Protein AF-A0AAD3RM64-F1 (afdb_monomer_lite)

pLDDT: mean 79.19, std 19.43, range [28.5, 95.44]

Radius of gyration: 16.55 Å; chains: 1; bounding box: 39×30×51 Å

Structure (mmCIF, N/CA/C/O backbone):
data_AF-A0AAD3RM64-F1
#
_entry.id   AF-A0AAD3RM64-F1
#
loop_
_atom_site.group_PDB
_atom_site.id
_atom_site.type_symbol
_atom_site.label_atom_id
_atom_site.label_alt_id
_atom_site.label_comp_id
_atom_site.label_asym_id
_atom_site.label_entity_id
_atom_site.label_seq_id
_atom_site.pdbx_PDB_ins_code
_atom_site.Cartn_x
_atom_site.Cartn_y
_atom_site.Cartn_z
_atom_site.occupancy
_atom_site.B_iso_or_equiv
_atom_site.auth_seq_id
_atom_site.auth_comp_id
_atom_site.auth_asym_id
_atom_site.auth_atom_id
_atom_site.pdbx_PDB_model_num
ATOM 1 N N . VAL A 1 1 ? 3.099 8.479 -11.284 1.00 57.75 1 VAL A N 1
ATOM 2 C CA . VAL A 1 1 ? 2.450 7.332 -10.612 1.00 57.75 1 VAL A CA 1
ATOM 3 C C . VAL A 1 1 ? 0.971 7.442 -10.899 1.00 57.75 1 VAL A C 1
ATOM 5 O O . VAL A 1 1 ? 0.421 8.505 -10.644 1.00 57.75 1 VAL A O 1
ATOM 8 N N . ILE A 1 2 ? 0.379 6.415 -11.494 1.00 71.69 2 ILE A N 1
ATOM 9 C CA . ILE A 1 2 ? -1.059 6.329 -11.771 1.00 71.69 2 ILE A CA 1
ATOM 10 C C . ILE A 1 2 ? -1.644 5.347 -10.751 1.00 71.69 2 ILE A C 1
ATOM 12 O O . ILE A 1 2 ? -0.982 4.362 -10.432 1.00 71.69 2 ILE A O 1
ATOM 16 N N . VAL A 1 3 ? -2.827 5.619 -10.200 1.00 62.09 3 VAL A N 1
ATOM 17 C CA . VAL A 1 3 ? -3.474 4.749 -9.204 1.00 62.09 3 VAL A CA 1
ATOM 18 C C . VAL A 1 3 ? -4.805 4.257 -9.764 1.00 62.09 3 VAL A C 1
ATOM 20 O O . VAL A 1 3 ? -5.634 5.074 -10.158 1.00 62.09 3 VAL A O 1
ATOM 23 N N . GLU A 1 4 ? -5.000 2.939 -9.798 1.00 62.22 4 GLU A N 1
ATOM 24 C CA . GLU A 1 4 ? -6.234 2.281 -10.249 1.00 62.22 4 GLU A CA 1
ATOM 25 C C . GLU A 1 4 ? -6.840 1.425 -9.125 1.00 62.22 4 GLU A C 1
ATOM 27 O O . GLU A 1 4 ? -6.126 0.738 -8.389 1.00 62.22 4 GLU A O 1
ATOM 32 N N . ALA A 1 5 ? -8.171 1.455 -9.012 1.00 55.00 5 ALA A N 1
ATOM 33 C CA . ALA A 1 5 ? -8.957 0.725 -8.016 1.00 55.00 5 ALA A CA 1
ATOM 34 C C . ALA A 1 5 ? -9.756 -0.416 -8.670 1.00 55.00 5 ALA A C 1
ATOM 36 O O . ALA A 1 5 ? -10.34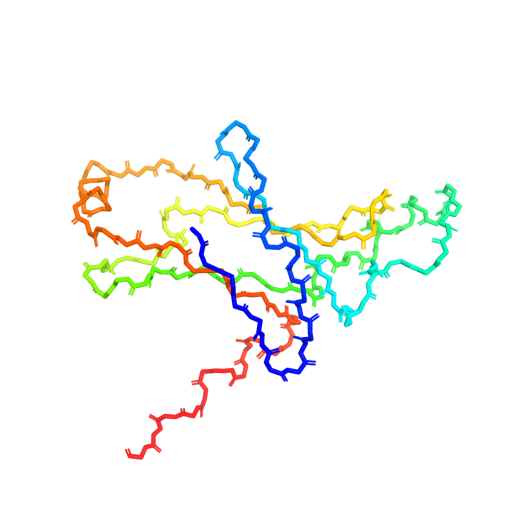3 -0.222 -9.735 1.00 55.00 5 ALA A O 1
ATOM 37 N N . ALA A 1 6 ? -9.800 -1.595 -8.038 1.00 47.44 6 ALA A N 1
ATOM 38 C CA . ALA A 1 6 ? -10.605 -2.727 -8.508 1.00 47.44 6 ALA A CA 1
ATOM 39 C C . ALA A 1 6 ? -12.114 -2.471 -8.311 1.00 47.44 6 ALA A C 1
ATOM 41 O O . ALA A 1 6 ? -12.543 -1.969 -7.279 1.00 47.44 6 ALA A O 1
ATOM 42 N N . THR A 1 7 ? -12.934 -2.854 -9.2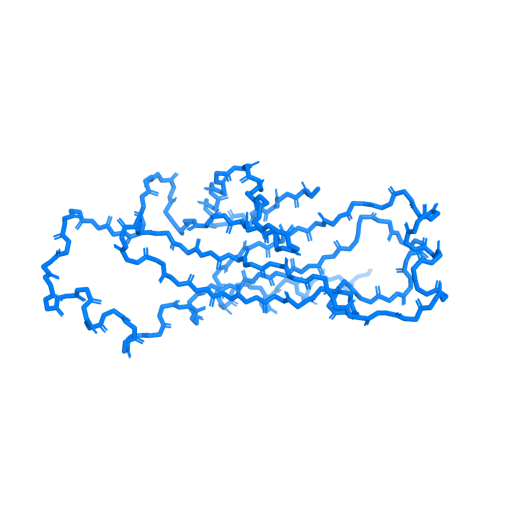90 1.00 43.09 7 THR A N 1
ATOM 43 C CA . THR A 1 7 ? -14.311 -2.373 -9.542 1.00 43.09 7 THR A CA 1
ATOM 44 C C . THR A 1 7 ? -15.380 -2.700 -8.477 1.00 43.09 7 THR A C 1
ATOM 46 O O . THR A 1 7 ? -16.546 -2.360 -8.667 1.00 43.09 7 THR A O 1
ATOM 49 N N . ARG A 1 8 ? -15.033 -3.324 -7.345 1.00 44.31 8 ARG A N 1
ATOM 50 C CA . ARG A 1 8 ? -15.933 -3.513 -6.182 1.00 44.31 8 ARG A CA 1
ATOM 51 C C . ARG A 1 8 ? -15.414 -2.892 -4.890 1.00 44.31 8 ARG A C 1
ATOM 53 O O . ARG A 1 8 ? -16.173 -2.736 -3.936 1.00 44.31 8 ARG A O 1
ATOM 60 N N . THR A 1 9 ? -14.153 -2.479 -4.869 1.00 40.69 9 THR A N 1
ATOM 61 C CA . THR A 1 9 ? -13.576 -1.670 -3.806 1.00 40.69 9 THR A CA 1
ATOM 62 C C . THR A 1 9 ? -13.525 -0.243 -4.328 1.00 40.69 9 THR A C 1
ATOM 64 O O . THR A 1 9 ? -12.762 0.073 -5.237 1.00 40.69 9 THR A O 1
ATOM 67 N N . ALA A 1 10 ? -14.315 0.659 -3.753 1.00 40.19 10 ALA A N 1
ATOM 68 C CA . ALA A 1 10 ? -14.048 2.081 -3.907 1.00 40.19 10 ALA A CA 1
ATOM 69 C C . ALA A 1 10 ? -12.760 2.393 -3.131 1.00 40.19 10 ALA A C 1
ATOM 71 O O . ALA A 1 10 ? -12.798 2.980 -2.055 1.00 40.19 10 ALA A O 1
ATOM 72 N N . ALA A 1 11 ? -11.606 1.962 -3.650 1.00 42.44 11 ALA A N 1
ATOM 73 C CA . ALA A 1 11 ? -10.329 2.508 -3.246 1.00 42.44 11 ALA A CA 1
ATOM 74 C C . ALA A 1 11 ? -10.298 3.927 -3.809 1.00 42.44 11 ALA A C 1
ATOM 76 O O . ALA A 1 11 ? -9.700 4.207 -4.846 1.00 42.44 11 ALA A O 1
ATOM 77 N N . MET A 1 12 ? -10.989 4.839 -3.125 1.00 42.09 12 MET A N 1
ATOM 78 C CA . MET A 1 12 ? -10.666 6.250 -3.201 1.00 42.09 12 MET A CA 1
ATOM 79 C C . MET A 1 12 ? -9.293 6.394 -2.556 1.00 42.09 12 MET A C 1
ATOM 81 O O . MET A 1 12 ? -9.159 6.809 -1.408 1.00 42.09 12 MET A O 1
ATOM 85 N N . ALA A 1 13 ? -8.251 6.001 -3.287 1.00 45.09 13 ALA A N 1
ATOM 86 C CA . ALA A 1 13 ? -6.928 6.496 -3.000 1.00 45.09 13 ALA A CA 1
ATOM 87 C C . ALA A 1 13 ? -7.074 8.017 -2.975 1.00 45.09 13 ALA A C 1
ATOM 89 O O . ALA A 1 13 ? -7.501 8.619 -3.964 1.00 45.09 13 ALA A O 1
ATOM 90 N N . GLN A 1 14 ? -6.780 8.652 -1.843 1.00 40.78 14 GLN A N 1
ATOM 91 C CA . GLN A 1 14 ? -6.478 10.072 -1.892 1.00 40.78 14 GLN A CA 1
ATOM 92 C C . GLN A 1 14 ? -5.246 10.163 -2.791 1.00 40.78 14 GLN A C 1
ATOM 94 O O . GLN A 1 14 ? -4.149 9.770 -2.400 1.00 40.78 14 GLN A O 1
ATOM 99 N N . ALA A 1 15 ? -5.475 10.541 -4.050 1.00 44.44 15 ALA A N 1
ATOM 100 C CA . ALA A 1 15 ? -4.577 10.329 -5.183 1.00 44.44 15 ALA A CA 1
ATOM 101 C C . ALA A 1 15 ? -3.360 11.273 -5.181 1.00 44.44 15 ALA A C 1
ATOM 103 O O . ALA A 1 15 ? -2.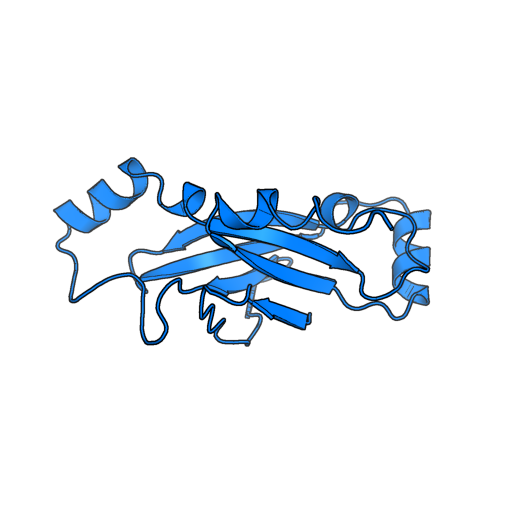879 11.688 -6.232 1.00 44.44 15 ALA A O 1
ATOM 104 N N . ALA A 1 16 ? -2.866 11.639 -4.000 1.00 48.25 16 ALA A N 1
ATOM 105 C CA . ALA A 1 16 ? -1.671 12.436 -3.823 1.00 48.25 16 ALA A CA 1
ATOM 106 C C . ALA A 1 16 ? -0.550 11.516 -3.317 1.00 48.25 16 ALA A C 1
ATOM 108 O O . ALA A 1 16 ? -0.479 11.251 -2.117 1.00 48.25 16 ALA A O 1
ATOM 109 N N . PRO A 1 17 ? 0.320 10.994 -4.202 1.00 58.16 17 PRO A N 1
ATOM 110 C CA . PRO A 1 17 ? 1.532 10.322 -3.762 1.00 58.16 17 PRO A CA 1
ATOM 111 C C . PRO A 1 17 ? 2.346 11.273 -2.878 1.00 58.16 17 PRO A C 1
ATOM 113 O O . PRO A 1 17 ? 2.805 12.321 -3.338 1.00 58.16 17 PRO A O 1
ATOM 116 N N . VAL A 1 18 ? 2.530 10.904 -1.612 1.00 60.09 18 VAL A N 1
ATOM 117 C CA . VAL A 1 18 ? 3.389 11.648 -0.687 1.00 60.09 18 VAL A CA 1
ATOM 118 C C . VAL A 1 18 ? 4.816 11.152 -0.881 1.00 60.09 18 VAL A C 1
ATOM 120 O O . VAL A 1 18 ? 5.067 9.946 -0.878 1.00 60.09 18 VAL A O 1
ATOM 123 N N . ARG A 1 19 ? 5.760 12.076 -1.085 1.00 68.25 19 ARG A N 1
ATOM 124 C CA . ARG A 1 19 ? 7.188 11.755 -1.173 1.00 68.25 19 ARG A CA 1
ATOM 125 C C . ARG A 1 19 ? 7.845 12.029 0.168 1.00 68.25 19 ARG A C 1
ATOM 127 O O . ARG A 1 19 ? 7.886 13.179 0.596 1.00 68.25 19 ARG A O 1
ATOM 134 N N . ASN A 1 20 ? 8.394 10.992 0.788 1.00 55.69 20 ASN A N 1
ATOM 135 C CA . ASN A 1 20 ? 9.219 11.123 1.981 1.00 55.69 20 ASN A CA 1
ATOM 136 C C . ASN A 1 20 ? 10.624 10.584 1.677 1.00 55.69 20 ASN A C 1
ATOM 138 O O . ASN A 1 20 ? 10.849 9.376 1.616 1.00 55.69 20 ASN A O 1
ATOM 142 N N . GLY A 1 21 ? 11.578 11.475 1.397 1.00 72.19 21 GLY A N 1
ATOM 143 C CA . GLY A 1 21 ? 12.926 11.078 0.977 1.00 72.19 21 GLY A CA 1
ATOM 144 C C . GLY A 1 21 ? 12.932 10.238 -0.314 1.00 72.19 21 GLY A C 1
ATOM 145 O O . GLY A 1 21 ? 12.612 10.752 -1.385 1.00 72.19 21 GLY A O 1
ATOM 146 N N . LYS A 1 22 ? 13.327 8.955 -0.212 1.00 72.38 22 LYS A N 1
ATOM 147 C CA . LYS A 1 22 ? 13.378 7.971 -1.323 1.00 72.38 22 LYS A CA 1
ATOM 148 C C . LYS A 1 22 ? 12.114 7.104 -1.447 1.00 72.38 22 LYS A C 1
ATOM 150 O O . LYS A 1 22 ? 12.073 6.206 -2.289 1.00 72.38 22 LYS A O 1
ATOM 155 N N . GLU A 1 23 ? 11.112 7.348 -0.612 1.00 83.94 23 GLU A N 1
ATOM 156 C CA . GLU A 1 23 ? 9.888 6.558 -0.534 1.00 83.94 23 GLU A CA 1
ATOM 157 C C . GLU A 1 23 ? 8.704 7.333 -1.120 1.00 83.94 23 GLU A C 1
ATOM 159 O O . GLU A 1 23 ? 8.543 8.537 -0.898 1.00 83.94 23 GLU A O 1
ATOM 164 N N . THR A 1 24 ? 7.878 6.636 -1.898 1.00 87.88 24 THR A N 1
ATOM 165 C CA . THR A 1 24 ? 6.587 7.135 -2.380 1.00 87.88 24 THR A CA 1
ATOM 166 C C . THR A 1 24 ? 5.476 6.383 -1.667 1.00 87.88 24 THR A C 1
ATOM 168 O O . THR A 1 24 ? 5.480 5.157 -1.674 1.00 87.88 24 THR A O 1
ATOM 171 N N . ILE A 1 25 ? 4.524 7.100 -1.074 1.00 89.56 25 ILE A N 1
ATOM 172 C CA . ILE A 1 25 ? 3.441 6.510 -0.282 1.00 89.56 25 ILE A CA 1
ATOM 173 C C . ILE A 1 25 ? 2.101 6.797 -0.953 1.00 89.56 25 ILE A C 1
ATOM 175 O O . ILE A 1 25 ? 1.798 7.945 -1.287 1.00 89.56 25 ILE A O 1
ATOM 179 N N . VAL A 1 26 ? 1.294 5.750 -1.121 1.00 89.69 26 VAL A N 1
ATOM 180 C CA . VAL A 1 26 ? -0.111 5.831 -1.530 1.00 89.69 26 VAL A CA 1
ATOM 181 C C . VAL A 1 26 ? -0.986 5.510 -0.323 1.00 89.69 26 VAL A C 1
ATOM 183 O O . VAL A 1 26 ? -0.818 4.466 0.309 1.00 89.69 26 VAL A O 1
ATOM 186 N N . LEU A 1 27 ? -1.924 6.402 -0.010 1.00 90.75 27 LEU A N 1
ATOM 187 C CA . LEU A 1 27 ? -2.903 6.193 1.053 1.00 90.75 27 LEU A CA 1
ATOM 188 C C . LEU A 1 27 ? -4.122 5.453 0.507 1.00 90.75 27 LEU A C 1
ATOM 190 O O . LEU A 1 27 ? -4.646 5.796 -0.554 1.00 90.75 27 LEU A O 1
ATOM 194 N N . LEU A 1 28 ? -4.574 4.447 1.248 1.00 89.06 28 LEU A N 1
ATOM 195 C CA . LEU A 1 28 ? -5.607 3.513 0.829 1.00 89.06 28 LEU A CA 1
ATOM 196 C C . LEU A 1 28 ? -6.733 3.445 1.871 1.00 89.06 28 LEU A C 1
ATOM 198 O O . LEU A 1 28 ? -6.512 3.353 3.083 1.00 89.06 28 LEU A O 1
ATOM 202 N N . THR A 1 29 ? -7.967 3.444 1.378 1.00 88.94 29 THR A N 1
ATOM 203 C CA . THR A 1 29 ? -9.175 3.150 2.153 1.00 88.94 29 THR A CA 1
ATOM 204 C C . THR A 1 29 ? -9.946 2.043 1.449 1.00 88.94 29 THR A C 1
ATOM 206 O O . THR A 1 29 ? -9.993 2.004 0.221 1.00 88.94 29 THR A O 1
ATOM 209 N N . THR A 1 30 ? -10.510 1.113 2.215 1.00 85.94 30 THR A N 1
ATOM 210 C CA . THR A 1 30 ? -11.410 0.075 1.690 1.00 85.94 30 THR A CA 1
ATOM 211 C C . THR A 1 30 ? -12.869 0.525 1.726 1.00 85.94 30 THR A C 1
ATOM 213 O O . THR A 1 30 ? -13.753 -0.195 1.263 1.00 85.94 30 THR A O 1
ATOM 216 N N . ARG A 1 31 ? -13.137 1.722 2.264 1.00 83.06 31 ARG A N 1
ATOM 217 C CA . ARG A 1 31 ? -14.467 2.326 2.335 1.00 83.06 31 ARG A CA 1
ATOM 218 C C . ARG A 1 31 ? -14.652 3.345 1.222 1.00 83.06 31 ARG A C 1
ATOM 220 O O . ARG A 1 31 ? -13.742 4.096 0.903 1.00 83.06 31 ARG A O 1
ATOM 227 N N . GLU A 1 32 ? -15.885 3.449 0.731 1.00 78.06 32 GLU A N 1
ATOM 228 C CA . GLU A 1 32 ? -16.271 4.456 -0.265 1.00 78.06 32 GLU A CA 1
ATOM 229 C C . GLU A 1 32 ? -15.973 5.888 0.200 1.00 78.06 32 GLU A C 1
ATOM 231 O O . GLU A 1 32 ? -15.580 6.735 -0.596 1.00 78.06 32 GLU A O 1
ATOM 236 N N . ARG A 1 33 ? -16.149 6.166 1.498 1.00 79.62 33 ARG A N 1
ATOM 237 C CA . ARG A 1 33 ? -15.878 7.475 2.099 1.00 79.62 33 ARG A CA 1
ATOM 238 C C . ARG A 1 33 ? -15.240 7.335 3.476 1.00 79.62 33 ARG A C 1
ATOM 240 O O . ARG A 1 33 ? -15.621 6.472 4.268 1.00 79.62 33 ARG A O 1
ATOM 247 N N . GLY A 1 34 ? -14.332 8.262 3.776 1.00 84.19 34 GLY A N 1
ATOM 248 C CA . GLY A 1 34 ? -13.665 8.364 5.072 1.00 84.19 34 GLY A CA 1
ATOM 249 C C . GLY A 1 34 ? -12.538 7.349 5.270 1.00 84.19 34 GLY A C 1
ATOM 250 O O . GLY A 1 34 ? -11.978 6.807 4.317 1.00 84.19 34 GLY A O 1
ATOM 251 N N . THR A 1 35 ? -12.193 7.128 6.535 1.00 90.44 35 THR A N 1
ATOM 252 C CA . THR A 1 35 ? -11.102 6.251 6.972 1.00 90.44 35 THR A CA 1
ATOM 253 C C . THR A 1 35 ? -11.645 4.874 7.357 1.00 90.44 35 THR A C 1
ATOM 255 O O . THR A 1 35 ? -12.849 4.692 7.563 1.00 90.44 35 THR A O 1
ATOM 258 N N . ASN A 1 36 ? -10.764 3.887 7.476 1.00 90.19 36 ASN A N 1
ATOM 259 C CA . ASN A 1 36 ? -11.115 2.512 7.836 1.00 90.19 36 ASN A CA 1
ATOM 260 C C . ASN A 1 36 ? -11.442 2.345 9.331 1.00 90.19 36 ASN A C 1
ATOM 262 O O . ASN A 1 36 ? -11.886 1.274 9.735 1.00 90.19 36 ASN A O 1
ATOM 266 N N . LEU A 1 37 ? -11.248 3.389 10.144 1.00 90.88 37 LEU A N 1
ATOM 267 C CA . LEU A 1 37 ? -11.678 3.429 11.541 1.00 90.88 37 LEU A CA 1
ATOM 268 C C . LEU A 1 37 ? -12.982 4.218 11.669 1.00 90.88 37 LEU A C 1
ATOM 270 O O . LEU A 1 37 ? -13.212 5.204 10.968 1.00 90.88 37 LEU A O 1
ATOM 274 N N . ILE A 1 38 ? -13.854 3.774 12.571 1.00 88.50 38 ILE A N 1
ATOM 275 C CA . ILE A 1 38 ? -15.117 4.447 12.874 1.00 88.50 38 ILE A CA 1
ATOM 276 C C . ILE A 1 38 ? -15.016 5.022 14.283 1.00 88.50 38 ILE A C 1
ATOM 278 O O . ILE A 1 38 ? -14.869 4.279 15.250 1.00 88.50 38 ILE A O 1
ATOM 282 N N . GLY A 1 39 ? -15.119 6.347 14.389 1.00 87.81 39 GLY A N 1
ATOM 283 C CA . GLY A 1 39 ? -14.914 7.053 15.651 1.00 87.81 39 GLY A CA 1
ATOM 284 C C . GLY A 1 39 ? -13.439 7.102 16.056 1.00 87.81 39 GLY A C 1
ATOM 285 O O . GLY A 1 39 ? -12.545 6.997 15.219 1.00 87.81 39 GLY A O 1
ATOM 286 N N . THR A 1 40 ? -13.193 7.299 17.348 1.00 87.62 40 THR A N 1
ATOM 287 C CA . THR A 1 40 ? -11.848 7.370 17.930 1.00 87.62 40 THR A CA 1
ATOM 288 C C . THR A 1 40 ? -11.508 6.070 18.644 1.00 87.62 40 THR A C 1
ATOM 290 O O . THR A 1 40 ? -12.296 5.604 19.469 1.00 87.62 40 THR A O 1
ATOM 293 N N . CYS A 1 41 ? -10.325 5.519 18.387 1.00 90.06 41 CYS A N 1
ATOM 294 C CA . CYS A 1 41 ? -9.812 4.381 19.143 1.00 90.06 41 CYS A CA 1
ATOM 295 C C . CYS A 1 41 ? -9.292 4.825 20.519 1.00 90.06 41 CYS A C 1
ATOM 297 O O . CYS A 1 41 ? -8.620 5.850 20.636 1.00 90.06 41 CYS A O 1
ATOM 299 N N . SER A 1 42 ? -9.577 4.043 21.564 1.00 94.12 42 SER A N 1
ATOM 300 C CA . SER A 1 42 ? -8.888 4.167 22.854 1.00 94.12 42 SER A CA 1
ATOM 301 C C . SER A 1 42 ? -7.435 3.693 22.740 1.00 94.12 42 SER A C 1
ATOM 303 O O . SER A 1 42 ? -7.097 2.953 21.816 1.00 94.12 42 SER A O 1
ATOM 305 N N . SER A 1 43 ? -6.572 4.047 23.699 1.00 94.06 43 SER A N 1
ATOM 306 C CA . SER A 1 43 ? -5.169 3.594 23.697 1.00 94.06 43 SER A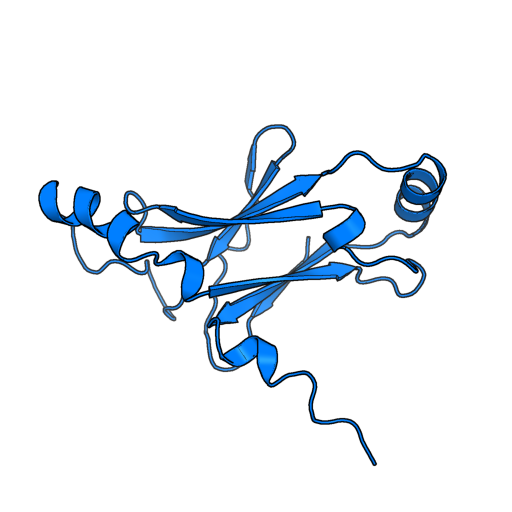 CA 1
ATOM 307 C C . SER A 1 43 ? -5.053 2.069 23.628 1.00 94.06 43 SER A C 1
ATOM 309 O O . SER A 1 43 ? -4.300 1.547 22.812 1.00 94.06 43 SER A O 1
ATOM 311 N N . ALA A 1 44 ? -5.886 1.354 24.393 1.00 94.94 44 ALA A N 1
ATOM 312 C CA . ALA A 1 44 ? -5.924 -0.107 24.378 1.00 94.94 44 ALA A CA 1
ATOM 313 C C . ALA A 1 44 ? -6.352 -0.674 23.012 1.00 94.94 44 ALA A C 1
ATOM 315 O O . ALA A 1 44 ? -5.829 -1.695 22.574 1.00 94.94 44 ALA A O 1
ATOM 316 N N . GLN A 1 45 ? -7.286 -0.015 22.315 1.00 94.06 45 GLN A N 1
ATOM 317 C CA . GLN A 1 45 ? -7.678 -0.420 20.963 1.00 94.06 45 GLN A CA 1
ATOM 318 C C . GLN A 1 45 ? -6.546 -0.171 19.964 1.00 94.06 45 GLN A C 1
ATOM 320 O O . GLN A 1 45 ? -6.237 -1.054 19.170 1.00 94.06 45 GLN A O 1
ATOM 325 N N . THR A 1 46 ? -5.893 0.990 20.031 1.00 93.62 46 THR A N 1
ATOM 326 C CA . THR A 1 46 ? -4.764 1.338 19.159 1.00 93.62 46 THR A CA 1
ATOM 327 C C . THR A 1 46 ? -3.594 0.363 19.315 1.00 93.62 46 THR A C 1
ATOM 329 O O . THR A 1 46 ? -3.018 -0.058 18.316 1.00 93.62 46 THR A O 1
ATOM 332 N N . GLU A 1 47 ? -3.283 -0.058 20.542 1.00 94.19 47 GLU A N 1
ATOM 333 C CA . GLU A 1 47 ? -2.236 -1.052 20.830 1.00 94.19 47 GLU A CA 1
ATOM 334 C C . GLU A 1 47 ? -2.590 -2.470 20.351 1.00 94.19 47 GLU A C 1
ATOM 336 O O . GLU A 1 47 ? -1.701 -3.268 20.045 1.00 94.19 47 GLU A O 1
ATOM 341 N N . ALA A 1 48 ? -3.882 -2.796 20.257 1.00 94.81 48 ALA A N 1
ATOM 342 C CA . ALA A 1 48 ? -4.344 -4.096 19.778 1.00 94.81 48 ALA A CA 1
ATOM 343 C C . ALA A 1 48 ? -4.348 -4.208 18.243 1.00 94.81 48 ALA A C 1
ATOM 345 O O . ALA A 1 48 ? -4.205 -5.310 17.718 1.00 94.81 48 ALA A O 1
ATOM 346 N N . ILE A 1 49 ? -4.482 -3.095 17.511 1.00 94.12 49 ILE A N 1
ATOM 347 C CA . ILE A 1 49 ? -4.599 -3.092 16.040 1.00 94.12 49 ILE A CA 1
ATOM 348 C C . ILE A 1 49 ? -3.453 -3.839 15.331 1.00 94.12 49 ILE A C 1
ATOM 350 O O . ILE A 1 49 ? -3.762 -4.678 14.484 1.00 94.12 49 ILE A O 1
ATOM 354 N N . PRO A 1 50 ? -2.160 -3.633 15.658 1.00 93.56 50 PRO A N 1
ATOM 355 C CA . PRO A 1 50 ? -1.070 -4.365 15.005 1.00 93.56 50 PRO A CA 1
ATOM 356 C C . PRO A 1 50 ? -1.162 -5.888 15.178 1.00 93.56 50 PRO A C 1
ATOM 358 O O . PRO A 1 50 ? -0.705 -6.638 14.321 1.00 93.56 50 PRO A O 1
ATOM 361 N N . GLN A 1 51 ? -1.785 -6.363 16.262 1.00 95.44 51 GLN A N 1
ATOM 362 C CA . GLN A 1 51 ? -1.956 -7.796 16.524 1.00 95.44 51 GLN A CA 1
ATOM 363 C C . GLN A 1 51 ? -2.988 -8.441 15.587 1.00 95.44 51 GLN A C 1
ATOM 365 O O . GLN A 1 51 ? -2.974 -9.655 15.408 1.00 95.44 51 GLN A O 1
ATOM 370 N N . LEU A 1 52 ? -3.861 -7.637 14.971 1.00 94.62 52 LEU A N 1
ATOM 371 C CA . LEU A 1 52 ? -4.853 -8.088 13.992 1.00 94.62 52 LEU A CA 1
ATOM 372 C C . LEU A 1 52 ? -4.286 -8.195 12.570 1.00 94.62 52 LEU A C 1
ATOM 374 O O . LEU A 1 52 ? -4.984 -8.691 11.689 1.00 94.62 52 LEU A O 1
ATOM 378 N N . GLN A 1 53 ? -3.056 -7.722 12.341 1.00 94.25 53 GLN A N 1
ATOM 379 C CA . GLN A 1 53 ? -2.387 -7.722 11.033 1.00 94.25 53 GLN A CA 1
ATOM 380 C C . GLN A 1 53 ? -3.268 -7.170 9.893 1.00 94.25 53 GLN A C 1
ATOM 382 O O . GLN A 1 53 ? -3.459 -7.839 8.867 1.00 94.25 53 GLN A O 1
ATOM 387 N N . PRO A 1 54 ? -3.852 -5.966 10.053 1.00 92.50 54 PRO A N 1
ATOM 388 C CA . PRO A 1 54 ? -4.764 -5.382 9.069 1.00 92.50 54 PRO A CA 1
ATOM 389 C C . PRO A 1 54 ? -4.155 -5.314 7.660 1.00 92.50 54 PRO A C 1
ATOM 391 O O . PRO A 1 54 ? -4.869 -5.486 6.674 1.00 92.50 54 PRO A O 1
ATOM 394 N N . GLU A 1 55 ? -2.840 -5.129 7.541 1.00 91.38 55 GLU A N 1
ATOM 395 C CA . GLU A 1 55 ? -2.091 -5.088 6.282 1.00 91.38 55 GLU A CA 1
ATOM 396 C C . GLU A 1 55 ? -2.299 -6.318 5.387 1.00 91.38 55 GLU A C 1
ATOM 398 O O . GLU A 1 55 ? -2.154 -6.220 4.172 1.00 91.38 55 GLU A O 1
ATOM 403 N N . THR A 1 56 ? -2.696 -7.459 5.955 1.00 91.50 56 THR A N 1
ATOM 404 C CA . THR A 1 56 ? -2.997 -8.688 5.201 1.00 91.50 56 THR A CA 1
ATOM 405 C C . THR A 1 56 ? -4.323 -8.621 4.437 1.00 91.50 56 THR A C 1
ATOM 407 O O . THR A 1 56 ? -4.557 -9.410 3.521 1.00 91.50 56 THR A O 1
ATOM 410 N N . SER A 1 57 ? -5.193 -7.668 4.784 1.00 89.62 57 SER A N 1
ATOM 411 C CA . SER A 1 57 ? -6.522 -7.502 4.183 1.00 89.62 57 SER A CA 1
ATOM 412 C C . SER A 1 57 ? -6.488 -6.768 2.844 1.00 89.62 57 SER A C 1
ATOM 414 O O . SER A 1 57 ? -7.479 -6.778 2.110 1.00 89.62 57 SER A O 1
ATOM 416 N N . VAL A 1 58 ? -5.363 -6.136 2.505 1.00 90.38 58 VAL A N 1
ATOM 417 C CA . VAL A 1 58 ? -5.193 -5.364 1.273 1.00 90.38 58 VAL A CA 1
ATOM 418 C C . VAL A 1 58 ? -3.949 -5.817 0.515 1.00 90.38 58 VAL A C 1
ATOM 420 O O . VAL A 1 58 ? -3.015 -6.388 1.066 1.00 90.38 58 VAL A O 1
ATOM 423 N N . SER A 1 59 ? -3.944 -5.565 -0.784 1.00 89.69 59 SER A N 1
ATOM 424 C CA . SER A 1 59 ? -2.840 -5.850 -1.691 1.00 89.69 59 SER A CA 1
ATOM 425 C C . SER A 1 59 ? -2.529 -4.611 -2.519 1.00 89.69 59 SER A C 1
ATOM 427 O O . SER A 1 59 ? -3.402 -3.777 -2.768 1.00 89.69 59 SER A O 1
ATOM 429 N N . CYS A 1 60 ? -1.269 -4.484 -2.926 1.00 90.06 60 CYS A N 1
ATOM 430 C CA . CYS A 1 60 ? -0.775 -3.374 -3.724 1.00 90.06 60 CYS A CA 1
ATOM 431 C C . CYS A 1 60 ? 0.162 -3.928 -4.795 1.00 90.06 60 CYS A C 1
ATOM 433 O O . CYS A 1 60 ? 1.244 -4.430 -4.494 1.00 90.06 60 CYS A O 1
ATOM 435 N N . HIS A 1 61 ? -0.287 -3.885 -6.043 1.00 89.69 61 HIS A N 1
ATOM 436 C CA . HIS A 1 61 ? 0.420 -4.424 -7.192 1.00 89.69 61 HIS A CA 1
ATOM 437 C C . HIS A 1 61 ? 0.970 -3.296 -8.049 1.00 89.69 61 HIS A C 1
ATOM 439 O O . HIS A 1 61 ? 0.276 -2.324 -8.348 1.00 89.69 61 HIS A O 1
ATOM 445 N N . LEU A 1 62 ? 2.224 -3.449 -8.459 1.00 90.69 62 LEU A N 1
ATOM 446 C CA . LEU A 1 62 ? 2.922 -2.476 -9.279 1.00 90.69 62 L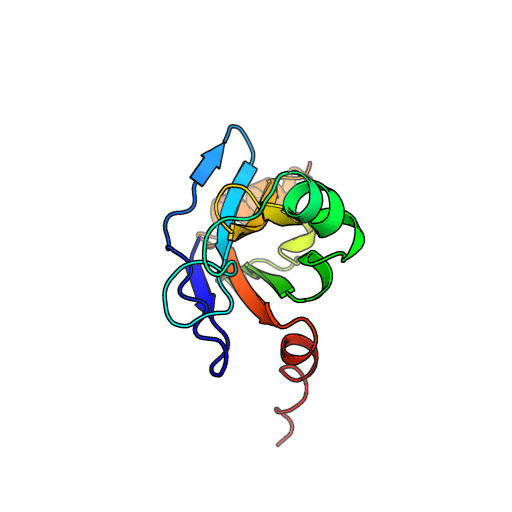EU A CA 1
ATOM 447 C C . LEU A 1 62 ? 3.050 -2.980 -10.711 1.00 90.69 62 LEU A C 1
ATOM 449 O O . LEU A 1 62 ? 3.315 -4.155 -10.955 1.00 90.69 62 LEU A O 1
ATOM 453 N N . SER A 1 63 ? 2.911 -2.070 -11.663 1.00 91.50 63 SER A N 1
ATOM 454 C CA . SER A 1 63 ? 3.181 -2.337 -13.075 1.00 91.50 63 SER A CA 1
ATOM 455 C C . SER A 1 63 ? 3.712 -1.085 -13.756 1.00 91.50 63 SER A C 1
ATOM 457 O O . SER A 1 63 ? 3.470 0.030 -13.301 1.00 91.50 63 SER A O 1
ATOM 459 N N . PHE A 1 64 ? 4.465 -1.261 -14.833 1.00 91.81 64 PHE A N 1
ATOM 460 C CA . PHE A 1 64 ? 4.834 -0.161 -15.711 1.00 91.81 64 PHE A CA 1
ATOM 461 C C . PHE A 1 64 ? 3.746 0.031 -16.765 1.00 91.81 64 PHE A C 1
ATOM 463 O O . PHE A 1 64 ? 3.145 -0.938 -17.217 1.00 91.81 64 PHE A O 1
ATOM 470 N N . THR A 1 65 ? 3.478 1.277 -17.151 1.00 89.94 65 THR A N 1
ATOM 471 C CA . THR A 1 65 ? 2.504 1.565 -18.217 1.00 89.94 65 THR A CA 1
ATOM 472 C C . THR A 1 65 ? 3.056 1.281 -19.610 1.00 89.94 65 THR A C 1
ATOM 474 O O . THR A 1 65 ? 2.285 1.171 -20.553 1.00 89.94 65 THR A O 1
ATOM 477 N N . SER A 1 66 ? 4.382 1.233 -19.743 1.00 87.50 66 SER A N 1
ATOM 478 C CA . SER A 1 66 ? 5.086 0.910 -20.983 1.00 87.50 66 SER A CA 1
ATOM 479 C C . SER A 1 66 ? 5.419 -0.578 -21.039 1.00 87.50 66 SER A C 1
ATOM 481 O O . SER A 1 66 ? 5.986 -1.118 -20.088 1.00 87.50 66 SER A O 1
ATOM 483 N N . ASP A 1 67 ? 5.113 -1.204 -22.169 1.00 85.62 67 ASP A N 1
ATOM 484 C CA . ASP A 1 67 ? 5.461 -2.581 -22.534 1.00 85.62 67 ASP A CA 1
ATOM 485 C C . ASP A 1 67 ? 6.929 -2.737 -22.970 1.00 85.62 67 ASP A C 1
ATOM 487 O O . ASP A 1 67 ? 7.449 -3.849 -23.017 1.00 85.62 67 ASP A O 1
ATOM 491 N N . VAL A 1 68 ? 7.625 -1.622 -23.224 1.00 87.31 68 VAL A N 1
ATOM 492 C CA . VAL A 1 68 ? 9.068 -1.582 -23.528 1.00 87.31 68 VAL A CA 1
ATOM 493 C C . VAL A 1 68 ? 9.919 -2.014 -22.328 1.00 87.31 68 VAL A C 1
ATOM 495 O O . VAL A 1 68 ? 11.078 -2.394 -22.490 1.00 87.31 68 VAL A O 1
ATOM 498 N N . VAL A 1 69 ? 9.372 -1.938 -21.111 1.00 90.50 69 VAL A N 1
ATOM 499 C CA . VAL A 1 69 ? 10.064 -2.389 -19.901 1.00 90.50 69 VAL A CA 1
ATOM 500 C C . VAL A 1 69 ? 9.827 -3.887 -19.714 1.00 90.50 69 VAL A C 1
ATOM 502 O O . VAL A 1 69 ? 8.740 -4.314 -19.338 1.00 90.50 69 VAL A O 1
ATOM 505 N N . ASP A 1 70 ? 10.869 -4.679 -19.947 1.00 89.75 70 ASP A N 1
ATOM 506 C CA . ASP A 1 70 ? 10.848 -6.147 -19.975 1.00 89.75 70 ASP A CA 1
ATOM 507 C C . ASP A 1 70 ? 11.083 -6.814 -18.606 1.00 89.75 70 ASP A C 1
ATOM 509 O O . ASP A 1 70 ? 11.184 -8.037 -18.505 1.00 89.75 70 ASP A O 1
ATOM 513 N N . PHE A 1 71 ? 11.144 -6.024 -17.532 1.00 91.38 71 PHE A N 1
ATOM 514 C CA . PHE A 1 71 ? 11.257 -6.499 -16.153 1.00 91.38 71 PHE A CA 1
ATOM 515 C C . PHE A 1 71 ? 10.094 -5.996 -15.288 1.00 91.38 71 PHE A C 1
ATOM 517 O O . PHE A 1 71 ? 9.563 -4.902 -15.509 1.00 91.38 71 PHE A O 1
ATOM 524 N N . PRO A 1 72 ? 9.680 -6.771 -14.270 1.00 91.94 72 PRO A N 1
ATOM 525 C CA . PRO A 1 72 ? 8.553 -6.398 -13.428 1.00 91.94 72 PRO A CA 1
ATOM 526 C C . PRO A 1 72 ? 8.880 -5.165 -12.578 1.00 91.94 72 PRO A C 1
ATOM 528 O O . PRO A 1 72 ? 10.012 -4.958 -12.146 1.00 91.94 72 PRO A O 1
ATOM 531 N N . ALA A 1 73 ? 7.862 -4.368 -12.249 1.00 92.12 73 ALA A N 1
ATOM 532 C CA . ALA A 1 73 ? 8.035 -3.209 -11.373 1.00 92.12 73 ALA A CA 1
ATOM 533 C C . ALA A 1 73 ? 8.567 -3.588 -9.976 1.00 92.12 73 ALA A C 1
ATOM 535 O O . ALA A 1 73 ? 9.271 -2.797 -9.352 1.00 92.12 73 ALA A O 1
ATOM 536 N N . ASN A 1 74 ? 8.298 -4.812 -9.514 1.00 90.81 74 ASN A N 1
ATOM 537 C CA . ASN A 1 74 ? 8.797 -5.351 -8.248 1.00 90.81 74 ASN A CA 1
ATOM 538 C C . ASN A 1 74 ? 10.312 -5.642 -8.238 1.00 90.81 74 ASN A C 1
ATOM 540 O O . ASN A 1 74 ? 10.876 -5.774 -7.157 1.00 90.81 74 ASN A O 1
ATOM 544 N N . ASP A 1 75 ? 10.976 -5.688 -9.401 1.00 90.69 75 ASP A N 1
ATOM 545 C CA . ASP A 1 75 ? 12.447 -5.752 -9.500 1.00 90.69 75 ASP A CA 1
ATOM 546 C C . ASP A 1 75 ? 13.110 -4.379 -9.276 1.00 90.69 75 ASP A C 1
ATOM 548 O O . ASP A 1 75 ? 14.333 -4.277 -9.160 1.00 90.69 75 ASP A O 1
ATOM 552 N N . VAL A 1 76 ? 12.305 -3.313 -9.282 1.00 91.50 76 VAL A N 1
ATOM 553 C CA . VAL A 1 76 ? 12.729 -1.911 -9.169 1.00 91.50 76 VAL A CA 1
ATOM 554 C C . VAL A 1 76 ? 12.258 -1.307 -7.856 1.00 91.50 76 VAL A C 1
ATOM 556 O O . VAL A 1 76 ? 12.967 -0.518 -7.235 1.00 91.50 76 VAL A O 1
ATOM 559 N N . PHE A 1 77 ? 11.045 -1.657 -7.436 1.00 91.31 77 PHE A N 1
ATOM 560 C CA . PHE A 1 77 ? 10.388 -1.100 -6.269 1.00 91.31 77 PHE A CA 1
ATOM 561 C C . PHE A 1 77 ? 10.029 -2.200 -5.283 1.00 91.31 77 PHE A C 1
ATOM 563 O O . PHE A 1 77 ? 9.337 -3.161 -5.615 1.00 91.31 77 PHE A O 1
ATOM 570 N N . LYS A 1 78 ? 10.422 -2.001 -4.026 1.00 92.06 78 LYS A N 1
ATOM 571 C CA . LYS A 1 78 ? 9.889 -2.775 -2.911 1.00 92.06 78 LYS A CA 1
ATOM 572 C C . LYS A 1 78 ? 8.600 -2.126 -2.434 1.00 92.06 78 LYS A C 1
ATOM 574 O O . LYS A 1 78 ? 8.611 -0.937 -2.118 1.00 92.06 78 LYS A O 1
ATOM 579 N N . THR A 1 79 ? 7.533 -2.910 -2.340 1.00 91.62 79 THR A N 1
ATOM 580 C CA . THR A 1 79 ? 6.278 -2.488 -1.716 1.00 91.62 79 THR A CA 1
ATOM 581 C C . THR A 1 79 ? 6.214 -2.925 -0.262 1.00 91.62 79 THR A C 1
ATOM 583 O O . THR A 1 79 ? 6.568 -4.062 0.058 1.00 91.62 79 THR A O 1
ATOM 586 N N . HIS A 1 80 ? 5.700 -2.063 0.605 1.00 93.38 80 HIS A N 1
ATOM 587 C CA . HIS A 1 80 ? 5.304 -2.423 1.958 1.00 93.38 80 HIS A CA 1
ATOM 588 C C . HIS A 1 80 ? 3.894 -1.907 2.228 1.00 93.38 80 HIS A C 1
ATOM 590 O O . HIS A 1 80 ? 3.566 -0.773 1.890 1.00 93.38 80 HIS A O 1
ATOM 596 N N . ILE A 1 81 ? 3.056 -2.769 2.797 1.00 93.56 81 ILE A N 1
ATOM 597 C CA . ILE A 1 81 ? 1.705 -2.412 3.208 1.00 93.56 81 ILE A CA 1
ATOM 598 C C . ILE A 1 81 ? 1.714 -2.288 4.722 1.00 93.56 81 ILE A C 1
ATOM 600 O O . ILE A 1 81 ? 2.216 -3.175 5.409 1.00 93.56 81 ILE A O 1
ATOM 604 N N . SER A 1 82 ? 1.143 -1.204 5.226 1.00 94.19 82 SER A N 1
ATOM 605 C CA . SER A 1 82 ? 0.918 -1.012 6.653 1.00 94.19 82 SER A CA 1
ATOM 606 C C . SER A 1 82 ? -0.452 -0.392 6.897 1.00 94.19 82 SER A C 1
ATOM 608 O O . SER A 1 82 ? -1.124 0.065 5.968 1.00 94.19 82 SER A O 1
ATOM 610 N N . PHE A 1 83 ? -0.872 -0.376 8.156 1.00 94.44 83 PHE A N 1
ATOM 611 C CA . PHE A 1 83 ? -2.052 0.346 8.598 1.00 94.44 83 PHE A CA 1
ATOM 612 C C . PHE A 1 83 ? -1.652 1.363 9.658 1.00 94.44 83 PHE A C 1
ATOM 614 O O . PHE A 1 83 ? -1.040 0.999 10.661 1.00 94.44 83 PHE A O 1
ATOM 621 N N . ASP A 1 84 ? -1.998 2.627 9.436 1.00 92.19 84 ASP A N 1
ATOM 622 C CA . ASP A 1 84 ? -1.758 3.697 10.395 1.00 92.19 84 ASP A CA 1
ATOM 623 C C . ASP A 1 84 ? -3.039 3.946 11.212 1.00 92.19 84 ASP A C 1
ATOM 625 O O . ASP A 1 84 ? -3.997 4.534 10.692 1.00 92.19 84 ASP A O 1
ATOM 629 N N . PRO A 1 85 ? -3.086 3.523 12.491 1.00 91.19 85 PRO A N 1
ATOM 630 C CA . PRO A 1 85 ? -4.263 3.705 13.329 1.00 91.19 85 PRO A CA 1
ATOM 631 C C . PRO A 1 85 ? -4.495 5.168 13.738 1.00 91.19 85 PRO A C 1
ATOM 633 O O . PRO A 1 85 ? -5.594 5.493 14.180 1.00 91.19 85 PRO A O 1
ATOM 636 N N . SER A 1 86 ? -3.510 6.061 13.583 1.00 89.06 86 SER A N 1
ATOM 637 C CA . SER A 1 86 ? -3.661 7.485 13.915 1.00 89.06 86 SER A CA 1
ATOM 638 C C . SER A 1 86 ? -4.510 8.239 12.888 1.00 89.06 86 SER A C 1
ATOM 640 O O . SER A 1 86 ? -5.275 9.132 13.251 1.00 89.06 86 SER A O 1
ATOM 642 N N . ILE A 1 87 ? -4.426 7.838 11.616 1.00 90.25 87 ILE A N 1
ATOM 643 C CA . ILE A 1 87 ? -5.217 8.402 10.509 1.00 90.25 87 ILE A CA 1
ATOM 644 C C . ILE A 1 87 ? -6.275 7.424 9.980 1.00 90.25 87 ILE A C 1
ATOM 646 O O . ILE A 1 87 ? -7.111 7.799 9.162 1.0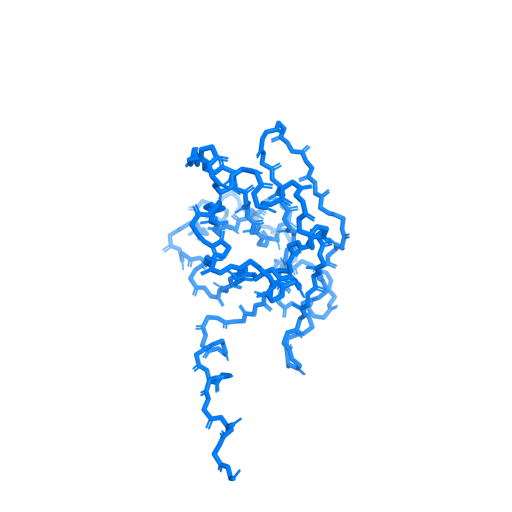0 90.25 87 ILE A O 1
ATOM 650 N N . GLY A 1 88 ? -6.264 6.169 10.435 1.00 92.06 88 GLY A N 1
ATOM 651 C CA . GLY A 1 88 ? -7.199 5.121 10.031 1.00 92.06 88 GLY A CA 1
ATOM 652 C C . GLY A 1 88 ? -7.078 4.716 8.562 1.00 92.06 88 GLY A C 1
ATOM 653 O O . GLY A 1 88 ? -8.069 4.310 7.953 1.00 92.06 88 GLY A O 1
ATOM 654 N N . LEU A 1 89 ? -5.898 4.846 7.959 1.00 92.56 89 LEU A N 1
ATOM 655 C CA . LEU A 1 89 ? -5.662 4.533 6.549 1.00 92.56 89 LEU A CA 1
ATOM 656 C C . LEU A 1 89 ? -4.629 3.422 6.407 1.00 92.56 89 LEU A C 1
ATOM 658 O O . LEU A 1 89 ? -3.689 3.312 7.192 1.00 92.56 89 LEU A O 1
ATOM 662 N N . TYR A 1 90 ? -4.802 2.617 5.366 1.00 93.75 90 TYR A N 1
ATOM 663 C CA . TYR A 1 90 ? -3.733 1.758 4.889 1.00 93.75 90 TYR A CA 1
ATOM 664 C C . TYR A 1 90 ? -2.714 2.609 4.137 1.00 93.75 90 TYR A C 1
ATOM 666 O O . TYR A 1 90 ? -3.071 3.599 3.490 1.00 93.75 90 TYR A O 1
ATOM 674 N N . THR A 1 91 ? -1.455 2.199 4.166 1.00 92.62 91 THR A N 1
ATOM 675 C CA . THR A 1 91 ? -0.419 2.772 3.314 1.00 92.62 91 THR A CA 1
ATOM 676 C C . THR A 1 91 ? 0.165 1.679 2.435 1.00 92.62 91 THR A C 1
ATOM 678 O O . THR A 1 91 ? 0.426 0.575 2.905 1.00 92.62 91 THR A O 1
ATOM 681 N N . CYS A 1 92 ? 0.332 1.974 1.148 1.00 92.81 92 CYS A N 1
ATOM 682 C CA . CYS A 1 92 ? 1.212 1.222 0.267 1.00 92.81 92 CYS A CA 1
ATOM 683 C C . CYS A 1 92 ? 2.432 2.093 -0.001 1.00 92.81 92 CYS A C 1
ATOM 685 O O . CYS A 1 92 ? 2.351 3.094 -0.720 1.00 92.81 92 CYS A O 1
ATOM 687 N N . SER A 1 93 ? 3.548 1.736 0.620 1.00 92.56 93 SER A N 1
ATOM 688 C CA . SER A 1 93 ? 4.810 2.429 0.453 1.00 92.56 93 SER A CA 1
ATOM 689 C C . SER A 1 93 ? 5.664 1.732 -0.598 1.00 92.56 93 SER A C 1
ATOM 691 O O . SER A 1 93 ? 5.689 0.506 -0.703 1.00 92.56 93 SER A O 1
ATOM 693 N N . MET A 1 94 ? 6.331 2.527 -1.425 1.00 92.19 94 MET A N 1
ATOM 694 C CA . MET A 1 94 ? 7.145 2.086 -2.547 1.00 92.19 94 MET A CA 1
ATOM 695 C C . MET A 1 94 ? 8.528 2.697 -2.406 1.00 92.19 94 MET A C 1
ATOM 697 O O . MET A 1 94 ? 8.696 3.917 -2.486 1.00 92.19 94 MET A O 1
ATOM 701 N N . THR A 1 95 ? 9.526 1.840 -2.231 1.00 91.19 95 THR A N 1
ATOM 702 C CA . THR A 1 95 ? 10.924 2.253 -2.102 1.00 91.19 95 THR A CA 1
ATOM 703 C C . THR A 1 95 ? 11.722 1.747 -3.290 1.00 91.19 95 THR A C 1
ATOM 705 O O . THR A 1 95 ? 11.680 0.557 -3.607 1.00 91.19 95 THR A O 1
ATOM 708 N N . LEU A 1 96 ? 12.463 2.649 -3.937 1.00 88.88 96 LEU A N 1
ATOM 709 C CA . LEU A 1 96 ? 13.363 2.293 -5.030 1.00 88.88 96 LEU A CA 1
ATOM 710 C C . LEU A 1 96 ? 14.492 1.391 -4.510 1.00 88.88 96 LEU A C 1
ATOM 712 O O . LEU A 1 96 ? 15.197 1.748 -3.563 1.00 88.88 96 LEU A O 1
ATOM 716 N N . GLN A 1 97 ? 14.668 0.235 -5.136 1.00 88.75 97 GLN A N 1
ATOM 717 C CA . GLN A 1 97 ? 15.742 -0.700 -4.835 1.00 88.75 97 GLN A CA 1
ATOM 718 C C . GLN A 1 97 ? 17.002 -0.374 -5.650 1.00 88.75 97 GLN A C 1
ATOM 720 O O . GLN A 1 97 ? 16.915 0.261 -6.704 1.00 88.75 97 GLN A O 1
ATOM 725 N N . PRO A 1 98 ? 18.191 -0.803 -5.192 1.00 89.19 98 PRO A N 1
ATOM 726 C CA . PRO A 1 98 ? 19.383 -0.799 -6.030 1.00 89.19 98 PRO A CA 1
ATOM 727 C C . PRO A 1 98 ? 19.142 -1.594 -7.320 1.00 89.19 98 PRO A C 1
ATOM 729 O O . PRO A 1 98 ? 18.639 -2.714 -7.278 1.00 89.19 98 PRO A O 1
ATOM 732 N N . MET A 1 99 ? 19.519 -1.021 -8.461 1.00 88.19 99 MET A N 1
ATOM 733 C CA . MET A 1 99 ? 19.357 -1.626 -9.784 1.00 88.19 99 MET A CA 1
ATOM 734 C C . MET A 1 99 ? 20.674 -1.617 -10.550 1.00 88.19 99 MET A C 1
ATOM 736 O O . MET A 1 99 ? 21.557 -0.810 -10.267 1.00 88.19 99 MET A O 1
ATOM 740 N N . SER A 1 100 ? 20.781 -2.478 -11.563 1.00 90.94 100 SER A N 1
ATOM 741 C CA . SER A 1 100 ? 21.881 -2.414 -12.523 1.00 90.94 100 SER A CA 1
ATOM 742 C C . SER A 1 100 ? 21.788 -1.162 -13.402 1.00 90.94 100 SER A C 1
ATOM 744 O O . SER A 1 100 ? 20.699 -0.642 -13.670 1.00 90.94 100 SER A O 1
ATOM 746 N N . ASP A 1 101 ? 22.931 -0.714 -13.921 1.00 91.38 101 ASP A N 1
ATOM 747 C CA . ASP A 1 101 ? 23.003 0.424 -14.846 1.00 91.38 101 ASP A CA 1
ATOM 748 C C . ASP A 1 101 ? 22.154 0.201 -16.103 1.00 91.38 101 ASP A C 1
ATOM 750 O O . ASP A 1 101 ? 21.518 1.128 -16.605 1.00 91.38 101 ASP A O 1
ATOM 754 N N . GLN A 1 102 ? 22.074 -1.048 -16.576 1.00 89.94 102 GLN A N 1
ATOM 755 C CA . GLN A 1 102 ? 21.220 -1.426 -17.701 1.00 89.94 102 GLN A CA 1
ATOM 756 C C . GLN A 1 102 ? 19.744 -1.121 -17.413 1.00 89.94 102 GLN A C 1
ATOM 758 O O . GLN A 1 102 ? 19.096 -0.454 -18.219 1.00 89.94 102 GLN A O 1
ATOM 763 N N . ARG A 1 103 ? 19.213 -1.557 -16.261 1.00 88.56 103 ARG A N 1
ATOM 764 C CA . ARG A 1 103 ? 17.811 -1.302 -15.882 1.00 88.56 103 ARG A CA 1
ATOM 765 C C . ARG A 1 103 ? 17.555 0.185 -15.658 1.00 88.56 103 ARG A C 1
ATOM 767 O O . ARG A 1 103 ? 16.556 0.713 -16.139 1.00 88.56 103 ARG A O 1
ATOM 774 N N . THR A 1 104 ? 18.494 0.880 -15.015 1.00 90.00 104 THR A N 1
ATOM 775 C CA . THR A 1 104 ? 18.431 2.337 -14.823 1.00 90.00 104 THR A CA 1
ATOM 776 C C . THR A 1 104 ? 18.340 3.075 -16.160 1.00 90.00 104 THR A C 1
ATOM 778 O O . THR A 1 104 ? 17.517 3.981 -16.319 1.00 90.00 104 THR A O 1
ATOM 781 N N . ARG A 1 105 ? 19.136 2.664 -17.154 1.00 90.69 105 ARG A N 1
ATOM 782 C CA . ARG A 1 105 ? 19.115 3.241 -18.502 1.00 90.69 105 ARG A CA 1
ATOM 783 C C . ARG A 1 105 ? 17.794 2.977 -19.223 1.00 90.69 105 ARG A C 1
ATOM 785 O O . ARG A 1 105 ? 17.221 3.920 -19.762 1.00 90.69 105 ARG A O 1
ATOM 792 N N . VAL A 1 106 ? 17.295 1.737 -19.202 1.00 90.06 106 VAL A N 1
ATOM 793 C CA . VAL A 1 106 ? 16.001 1.377 -19.813 1.00 90.06 106 VAL A CA 1
ATOM 794 C C . VAL A 1 106 ? 14.875 2.220 -19.218 1.00 90.06 106 VAL A C 1
ATOM 796 O O . VAL A 1 106 ? 14.150 2.873 -19.967 1.00 90.06 106 VAL A O 1
ATOM 799 N N . LEU A 1 107 ? 14.772 2.304 -17.885 1.00 87.88 107 LEU A N 1
ATOM 800 C CA . LEU A 1 107 ? 13.736 3.115 -17.233 1.00 87.88 107 LEU A CA 1
ATOM 801 C C . LEU A 1 107 ? 13.823 4.584 -17.634 1.00 87.88 107 LEU A C 1
ATOM 803 O O . LEU A 1 107 ? 12.803 5.179 -17.978 1.00 87.88 107 LEU A O 1
ATOM 807 N N . SER A 1 108 ? 15.036 5.138 -17.654 1.00 86.75 108 SER A N 1
ATOM 808 C CA . SER A 1 108 ? 15.272 6.541 -18.006 1.00 86.75 108 SER A CA 1
ATOM 809 C C . SER A 1 108 ? 14.864 6.872 -19.448 1.00 86.75 108 SER A C 1
ATOM 811 O O . SER A 1 108 ? 14.502 8.009 -19.730 1.00 86.75 108 SER A O 1
ATOM 813 N N . MET A 1 109 ? 14.899 5.892 -20.357 1.00 89.00 109 MET A N 1
ATOM 814 C CA . MET A 1 109 ? 14.532 6.061 -21.770 1.00 89.00 109 MET A CA 1
ATOM 815 C C . MET A 1 109 ? 13.083 5.652 -22.084 1.00 89.00 109 MET A C 1
ATOM 817 O O . MET A 1 109 ? 12.532 6.089 -23.088 1.00 89.00 109 MET A O 1
ATOM 821 N N . SER A 1 110 ? 12.456 4.828 -21.238 1.00 82.69 110 SER A N 1
ATOM 822 C CA . SER A 1 110 ? 11.156 4.187 -21.507 1.00 82.69 110 SER A CA 1
ATOM 823 C C . SER A 1 110 ? 9.929 5.108 -21.444 1.00 82.69 110 SER A C 1
ATOM 825 O O . SER A 1 110 ? 8.836 4.664 -21.792 1.00 82.69 110 SER A O 1
ATOM 827 N N . MET A 1 111 ? 10.080 6.351 -20.957 1.00 84.44 111 MET A N 1
ATOM 828 C CA . MET A 1 111 ? 8.979 7.290 -20.656 1.00 84.44 111 MET A CA 1
ATOM 829 C C . MET A 1 111 ? 7.790 6.632 -19.922 1.00 84.44 111 MET A C 1
ATOM 831 O O . MET A 1 111 ? 6.635 7.021 -20.092 1.00 84.44 111 MET A O 1
ATOM 835 N N . THR A 1 112 ? 8.063 5.606 -19.112 1.00 88.56 112 THR A N 1
ATOM 836 C CA . THR A 1 112 ? 7.028 4.818 -18.441 1.00 88.56 112 THR A CA 1
ATOM 837 C C . THR A 1 112 ? 6.528 5.502 -17.173 1.00 88.56 112 THR A C 1
ATOM 839 O O . THR A 1 112 ? 7.274 6.189 -16.472 1.00 88.56 112 THR A O 1
ATOM 842 N N . ASN A 1 113 ? 5.268 5.259 -16.827 1.00 89.06 113 ASN A N 1
ATOM 843 C CA . ASN A 1 113 ? 4.732 5.558 -15.510 1.00 89.06 113 ASN A CA 1
ATOM 844 C C . ASN A 1 113 ? 4.663 4.282 -14.676 1.00 89.06 113 ASN A C 1
ATOM 846 O O . ASN A 1 113 ? 4.464 3.184 -15.189 1.00 89.06 113 ASN A O 1
ATOM 850 N N . LEU A 1 114 ? 4.775 4.443 -13.361 1.00 88.62 114 LEU A N 1
ATOM 851 C CA . LEU A 1 114 ? 4.441 3.385 -12.418 1.00 88.62 114 LEU A CA 1
ATOM 852 C C . LEU A 1 114 ? 2.935 3.422 -12.134 1.00 88.62 114 LEU A C 1
ATOM 854 O O . LEU A 1 114 ? 2.428 4.443 -11.663 1.00 88.62 114 LEU A O 1
ATOM 858 N N . LEU A 1 115 ? 2.241 2.329 -12.420 1.00 90.31 115 LEU A N 1
ATOM 859 C CA . LEU A 1 115 ? 0.841 2.085 -12.100 1.00 90.31 115 LEU A CA 1
ATOM 860 C C . LEU A 1 115 ? 0.743 1.274 -10.803 1.00 90.31 115 LEU A C 1
ATOM 862 O O . LEU A 1 115 ? 1.399 0.242 -10.659 1.00 90.31 115 LEU A O 1
ATOM 866 N N . VAL A 1 116 ? -0.091 1.745 -9.879 1.00 89.44 116 VAL A N 1
ATOM 867 C CA . VAL A 1 116 ? -0.368 1.122 -8.584 1.00 89.44 116 VAL A CA 1
ATOM 868 C C . VAL A 1 116 ? -1.813 0.643 -8.579 1.00 89.44 116 VAL A C 1
ATOM 870 O O . VAL A 1 116 ? -2.736 1.452 -8.662 1.00 89.44 116 VAL A O 1
ATOM 873 N N . LYS A 1 117 ? -2.002 -0.669 -8.469 1.00 89.75 117 LYS A N 1
ATOM 874 C CA . LYS A 1 117 ? -3.309 -1.312 -8.327 1.00 89.75 117 LYS A CA 1
ATOM 875 C C . LYS A 1 117 ? -3.482 -1.783 -6.899 1.00 89.75 117 LYS A C 1
ATOM 877 O O . LYS A 1 117 ? -2.753 -2.668 -6.456 1.00 89.75 117 LYS A O 1
ATOM 882 N N . ALA A 1 118 ? -4.433 -1.193 -6.191 1.00 86.44 118 ALA A N 1
ATOM 883 C CA . ALA A 1 118 ? -4.760 -1.588 -4.830 1.00 86.44 118 ALA A CA 1
ATOM 884 C C . ALA A 1 118 ? -6.125 -2.280 -4.777 1.00 86.44 118 ALA A C 1
ATOM 886 O O . ALA A 1 118 ? -7.052 -1.904 -5.496 1.00 86.44 118 ALA A O 1
ATOM 887 N N . GLY A 1 119 ? -6.250 -3.282 -3.911 1.00 84.38 119 GLY A N 1
ATOM 888 C CA . GLY A 1 119 ? -7.499 -4.016 -3.720 1.00 84.38 119 GLY A CA 1
ATOM 889 C C . GLY A 1 119 ? -7.467 -4.906 -2.486 1.00 84.38 119 GLY A C 1
ATOM 890 O O . GLY A 1 119 ? -6.449 -4.990 -1.798 1.00 84.38 119 GLY A O 1
ATOM 891 N N . LEU A 1 120 ? -8.577 -5.580 -2.200 1.00 82.88 120 LEU A N 1
ATOM 892 C CA . LEU A 1 120 ? -8.662 -6.525 -1.086 1.00 82.88 120 LEU A CA 1
ATOM 893 C C . LEU A 1 120 ? -7.820 -7.777 -1.372 1.00 82.88 120 LEU A C 1
ATOM 895 O O . LEU A 1 120 ? -7.727 -8.226 -2.515 1.00 82.88 120 LEU A O 1
ATOM 899 N N . GLY A 1 121 ? -7.202 -8.346 -0.334 1.00 65.06 121 GLY A N 1
ATOM 900 C CA . GLY A 1 121 ? -6.216 -9.432 -0.452 1.00 65.06 121 GLY A CA 1
ATOM 901 C C . GLY A 1 121 ? -6.713 -10.709 -1.152 1.00 65.06 121 GLY A C 1
ATOM 902 O O . GLY A 1 121 ? -5.900 -11.479 -1.663 1.00 65.06 121 GLY A O 1
ATOM 903 N N . GLN A 1 122 ? -8.030 -10.929 -1.230 1.00 52.44 122 GLN A N 1
ATOM 904 C CA . GLN A 1 122 ? -8.627 -12.041 -1.984 1.00 52.44 122 GLN A CA 1
ATOM 905 C C . GLN A 1 122 ? -8.929 -11.702 -3.454 1.00 52.44 122 GLN A C 1
ATOM 907 O O . GLN A 1 122 ? -8.913 -12.597 -4.292 1.00 52.44 122 GLN A O 1
ATOM 912 N N . GLU A 1 123 ? -9.136 -10.431 -3.798 1.00 47.47 123 GLU A N 1
ATOM 913 C CA . GLU A 1 123 ? -9.727 -10.031 -5.083 1.00 47.47 123 GLU A CA 1
ATOM 914 C C . GLU A 1 123 ? -8.678 -9.890 -6.204 1.00 47.47 123 GLU A C 1
ATOM 916 O O . GLU A 1 123 ? -8.969 -10.142 -7.371 1.00 47.47 123 GLU A O 1
ATOM 921 N N . LEU A 1 124 ? -7.408 -9.604 -5.873 1.00 50.22 124 LEU A N 1
ATOM 922 C CA . LEU A 1 124 ? -6.336 -9.553 -6.884 1.00 50.22 124 LEU A CA 1
ATOM 923 C C . LEU A 1 124 ? -5.779 -10.919 -7.315 1.00 50.22 124 LEU A C 1
ATOM 925 O O . LEU A 1 124 ? -4.993 -10.978 -8.261 1.00 50.22 124 LEU A O 1
ATOM 929 N N . LYS A 1 125 ? -6.198 -12.025 -6.685 1.00 36.97 125 LYS A N 1
ATOM 930 C CA . LYS A 1 125 ? -5.886 -13.374 -7.192 1.00 36.97 125 LYS A CA 1
ATOM 931 C C . LYS A 1 125 ? -6.810 -13.805 -8.334 1.00 36.97 125 LYS A C 1
ATOM 933 O O . LYS A 1 125 ? -6.398 -14.622 -9.152 1.00 36.97 125 LYS A O 1
ATOM 938 N N . GLU A 1 126 ? -8.012 -13.240 -8.425 1.00 28.50 126 GLU A N 1
ATOM 939 C CA . GLU A 1 126 ? -9.033 -13.668 -9.393 1.00 28.50 126 GLU A CA 1
ATOM 940 C C . GLU A 1 126 ? -8.914 -12.960 -10.755 1.00 28.50 126 GLU A C 1
ATOM 942 O O . GLU A 1 126 ? -9.359 -13.488 -11.770 1.00 28.50 126 GLU A O 1
ATOM 947 N N . ALA A 1 127 ? -8.196 -11.836 -10.842 1.00 39.69 127 ALA A N 1
ATOM 948 C CA . ALA A 1 127 ? -8.047 -11.070 -12.086 1.00 39.69 127 ALA A CA 1
ATOM 949 C C . ALA A 1 127 ? -7.074 -11.673 -13.131 1.00 39.69 127 ALA A C 1
ATOM 951 O O . ALA A 1 127 ? -6.777 -11.020 -14.131 1.00 39.69 127 ALA A O 1
ATOM 952 N N . LYS A 1 128 ? -6.558 -12.898 -12.932 1.00 34.50 128 LYS A N 1
ATOM 953 C CA . LYS A 1 128 ? -5.692 -13.596 -13.909 1.00 34.50 128 LYS A CA 1
ATOM 954 C C . LYS A 1 128 ? -6.404 -14.720 -14.687 1.00 34.50 128 LYS A C 1
ATOM 956 O O . LYS A 1 128 ? -5.750 -15.381 -15.486 1.00 34.50 128 LYS A O 1
ATOM 961 N N . SER A 1 129 ? -7.708 -14.944 -14.493 1.00 37.19 129 SER A N 1
ATOM 962 C CA . SER A 1 129 ? -8.382 -16.139 -15.036 1.00 37.19 129 SER A CA 1
ATOM 963 C C . SER A 1 129 ? -9.386 -15.934 -16.178 1.00 37.19 129 SER A C 1
ATOM 965 O O . SER A 1 129 ? -10.055 -16.905 -16.506 1.00 37.19 129 SER A O 1
ATOM 967 N N . ASP A 1 130 ? -9.476 -14.779 -16.841 1.00 36.56 130 ASP A N 1
ATOM 968 C CA . ASP A 1 130 ? -10.328 -14.674 -18.040 1.00 36.56 130 ASP A CA 1
ATOM 969 C C . ASP A 1 130 ? -9.613 -13.992 -19.206 1.00 36.56 130 ASP A C 1
ATOM 971 O O . ASP A 1 130 ? -9.436 -12.777 -19.260 1.00 36.56 130 ASP A O 1
ATOM 975 N N . GLY A 1 131 ? -9.175 -14.833 -20.142 1.00 35.25 131 GLY A N 1
ATOM 976 C CA . GLY A 1 131 ? -8.524 -14.447 -21.387 1.00 35.25 131 GLY A CA 1
ATOM 977 C C . GLY A 1 131 ? -8.107 -15.656 -22.223 1.00 35.25 131 GLY A C 1
ATOM 978 O O . GLY A 1 131 ? -7.019 -15.658 -22.788 1.00 35.25 131 GLY A O 1
ATOM 979 N N . SER A 1 132 ? -8.937 -16.704 -22.256 1.00 32.62 132 SER A N 1
ATOM 980 C CA . SER A 1 132 ? -8.866 -17.750 -23.278 1.00 32.62 132 SER A CA 1
ATOM 981 C C . SER A 1 132 ? -10.171 -17.725 -24.059 1.00 32.62 132 SER A C 1
ATOM 983 O O . SER A 1 132 ? -11.204 -18.203 -23.595 1.00 32.62 132 SER A O 1
ATOM 985 N N . THR A 1 133 ? -10.127 -17.125 -25.241 1.00 35.19 133 THR A N 1
ATOM 986 C CA . THR A 1 133 ? -10.948 -17.519 -26.386 1.00 35.19 133 THR A CA 1
ATOM 987 C C . THR A 1 133 ? -10.137 -17.246 -27.639 1.00 35.19 133 THR A C 1
ATOM 989 O O . THR A 1 133 ? -9.566 -16.137 -27.723 1.00 35.19 133 THR A O 1
#

Sequence (133 aa):
VIVEAATRTAAMAQAAPVRNGKETIVLLTTRERGTNLIGTCSSAQTEAIPQLQPETSVSCHLSFTSDVVDFPANDVFKTHISFDPSIGLYTCSMTLQPMSDQRTRVLSMSMTNLLVKAGLGQELKEAKSDGST

InterPro domains:
  IPR055095 NUP210, C-terminal Ig-like domain [PF22957] (29-122)

Organism: Lates japonicus (NCBI:txid270547)

Foldseek 3Di:
DAEDEDPPFLFPFVPDFDDDPQKTKIWTASDVDAAQDDDADDPVRQVCVVVVVCQLFKDKAKQKPFPLQPDGVCLFWDWDWDADNVRRIIMTMIGGDDDDPVNVVSVVPRPIDMYIYMDTNPPVVPVPPDDDD

Secondary structure (DSSP, 8-state):
-EEEE-TTS----EEEEEEETTEEEEEE-SSSSS-SS-SPPPHHHHHHGGGG-GGGGEEEEEEES-TT--S-GGGTEEEEEEEETTTTEEEEEEEEPP--HHHHHHHHHS-PPEEEEEEETTGGGGGGS----